Protein AF-A0AAV0T393-F1 (afdb_monomer_lite)

Organism: NCBI:txid134698

Foldseek 3Di:
DVVVVVVVCVVPDVVVPLPVVLVVQLVVLLVCLVVCLPPVCVVAPQVNLQVVCVVVVNHDDPQDSVRSSVSSNVVSVVSSVDGPPDDPPPPDPPPPDDDDDDDDDD

Radius of gyration: 21.29 Å; chains: 1; bounding box: 52×46×48 Å

Secondary structure (DSSP, 8-state):
-HHHHHHHHHSS-GGG-HHHHHHHHHHHHHHHHHHHHTTHHHHS-HHHHHHHHHHTTS--TT--HHHHHHHHHHHHHHHHH----PPPPS----------------

Structure (mmCIF, N/CA/C/O backbone):
data_AF-A0AAV0T393-F1
#
_entry.id   AF-A0AAV0T393-F1
#
loop_
_atom_site.group_PDB
_atom_site.id
_atom_site.type_symbol
_atom_site.label_atom_id
_atom_site.label_alt_id
_atom_site.label_comp_id
_atom_site.label_asym_id
_atom_site.label_entity_id
_atom_site.label_seq_id
_atom_site.pdbx_PDB_ins_code
_atom_site.Cartn_x
_atom_site.Cartn_y
_atom_site.Cartn_z
_atom_site.occupancy
_atom_site.B_iso_or_equiv
_atom_site.auth_seq_id
_atom_site.auth_comp_id
_atom_site.auth_asym_id
_atom_site.auth_atom_id
_atom_site.pdbx_PDB_model_num
ATOM 1 N N . MET A 1 1 ? -6.927 -17.730 15.850 1.00 41.59 1 MET A N 1
ATOM 2 C CA . MET A 1 1 ? -7.034 -16.485 16.648 1.00 41.59 1 MET A CA 1
ATOM 3 C C . MET A 1 1 ? -7.657 -15.351 15.835 1.00 41.59 1 MET A C 1
ATOM 5 O O . MET A 1 1 ? -8.746 -14.937 16.193 1.00 41.59 1 MET A O 1
ATOM 9 N N . ALA A 1 2 ? -7.079 -14.922 14.702 1.00 49.50 2 ALA A N 1
ATOM 10 C CA . ALA A 1 2 ? -7.675 -13.870 13.858 1.00 49.50 2 ALA A CA 1
ATOM 11 C C . ALA A 1 2 ? -9.096 -14.200 13.342 1.00 49.50 2 ALA A C 1
ATOM 13 O O . ALA A 1 2 ? -9.986 -13.371 13.469 1.00 49.50 2 ALA A O 1
ATOM 14 N N . MET A 1 3 ? -9.345 -15.426 12.858 1.00 42.16 3 MET A N 1
ATOM 15 C CA . MET A 1 3 ? -10.688 -15.842 12.404 1.00 42.16 3 MET A CA 1
ATOM 16 C C . MET A 1 3 ? -11.743 -15.878 13.520 1.00 42.16 3 MET A C 1
ATOM 18 O O . MET A 1 3 ? -12.893 -15.567 13.258 1.00 42.16 3 MET A O 1
ATOM 22 N N . ALA A 1 4 ? -11.368 -16.196 14.763 1.00 48.31 4 ALA A N 1
ATOM 23 C CA . ALA A 1 4 ? -12.312 -16.219 15.888 1.00 48.31 4 ALA A CA 1
ATOM 24 C C . ALA A 1 4 ? -12.735 -14.801 16.310 1.00 48.31 4 ALA A C 1
ATOM 26 O O . ALA A 1 4 ? -13.888 -14.576 16.659 1.00 48.31 4 ALA A O 1
ATOM 27 N N . ILE A 1 5 ? -11.813 -13.835 16.214 1.00 58.44 5 ILE A N 1
ATOM 28 C CA . ILE A 1 5 ? -12.110 -12.411 16.417 1.00 58.44 5 ILE A CA 1
ATOM 29 C C . ILE A 1 5 ? -13.027 -11.902 15.297 1.00 58.44 5 ILE A C 1
ATOM 31 O O . ILE A 1 5 ? -13.976 -11.178 15.570 1.00 58.44 5 ILE A O 1
ATOM 35 N N . VAL A 1 6 ? -12.781 -12.314 14.048 1.00 57.94 6 VAL A N 1
ATOM 36 C CA . VAL A 1 6 ? -13.633 -11.960 12.901 1.00 57.94 6 VAL A CA 1
ATOM 37 C C . VAL A 1 6 ? -15.039 -12.545 13.050 1.00 57.94 6 VAL A C 1
ATOM 39 O O . VAL A 1 6 ? -16.002 -11.826 12.821 1.00 57.94 6 VAL A O 1
ATOM 42 N N . GLN A 1 7 ? -15.172 -13.794 13.506 1.00 54.28 7 GLN A N 1
ATOM 43 C CA . GLN A 1 7 ? -16.479 -14.424 13.712 1.00 54.28 7 GLN A CA 1
ATOM 44 C C . GLN A 1 7 ? -17.288 -13.718 14.814 1.00 54.28 7 GLN A C 1
ATOM 46 O O . GLN A 1 7 ? -18.433 -13.349 14.585 1.00 54.28 7 GLN A O 1
ATOM 51 N N . ALA A 1 8 ? -16.661 -13.420 15.960 1.00 56.66 8 ALA A N 1
ATOM 52 C CA . ALA A 1 8 ? -17.305 -12.689 17.056 1.00 56.66 8 ALA A CA 1
ATOM 53 C C . ALA A 1 8 ? -17.718 -11.252 16.667 1.00 56.66 8 ALA A C 1
ATOM 55 O O . ALA A 1 8 ? -18.712 -10.729 17.170 1.00 56.66 8 ALA A O 1
ATOM 56 N N . LEU A 1 9 ? -16.973 -10.616 15.755 1.00 56.03 9 LEU A N 1
ATOM 57 C CA . LEU A 1 9 ? -17.328 -9.314 15.187 1.00 56.03 9 LEU A CA 1
ATOM 58 C C . LEU A 1 9 ? -18.465 -9.415 14.162 1.00 56.03 9 LEU A C 1
ATOM 60 O O . LEU A 1 9 ? -19.265 -8.493 14.097 1.00 56.03 9 LEU A O 1
ATOM 64 N N . CYS A 1 10 ? -18.560 -10.507 13.396 1.00 56.06 10 CYS A N 1
ATOM 65 C CA . CYS A 1 10 ? -19.657 -10.755 12.453 1.00 56.06 10 CYS A CA 1
ATOM 66 C C . CYS A 1 10 ? -20.997 -11.065 13.140 1.00 56.06 10 CYS A C 1
ATOM 68 O O . CYS A 1 10 ? -22.039 -10.731 12.581 1.00 56.06 10 CYS A O 1
ATOM 70 N N . ASP A 1 11 ? -20.972 -11.662 14.336 1.00 60.25 11 ASP A N 1
ATOM 71 C CA . ASP A 1 11 ? -22.178 -12.018 15.102 1.00 60.25 11 ASP A CA 1
ATOM 72 C C . ASP A 1 11 ? -22.797 -10.828 15.861 1.00 60.25 11 ASP A C 1
ATOM 74 O O . ASP A 1 11 ? -23.934 -10.901 16.330 1.00 60.25 11 ASP A O 1
ATOM 78 N N . THR A 1 12 ? -22.074 -9.710 15.978 1.00 57.47 12 THR A N 1
ATOM 79 C CA . THR A 1 12 ? -22.573 -8.485 16.613 1.00 57.47 12 THR A CA 1
ATOM 80 C C . THR A 1 12 ? -23.007 -7.510 15.527 1.00 57.47 12 THR A C 1
ATOM 82 O O . THR A 1 12 ? -22.280 -7.352 14.555 1.00 57.47 12 THR A O 1
ATOM 85 N N . ASP A 1 13 ? -24.1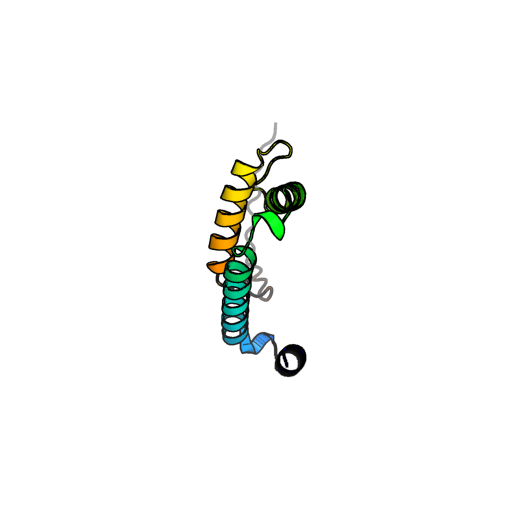64 -6.855 15.669 1.00 58.22 13 ASP A N 1
ATOM 86 C CA . ASP A 1 13 ? -24.698 -5.903 14.682 1.00 58.22 13 ASP A CA 1
ATOM 87 C C . ASP A 1 13 ? -23.610 -4.920 14.197 1.00 58.22 13 ASP A C 1
ATOM 89 O O . ASP A 1 13 ? -23.256 -3.955 14.886 1.00 58.22 13 ASP A O 1
ATOM 93 N N . LEU A 1 14 ? -23.049 -5.196 13.010 1.00 53.53 14 LEU A N 1
ATOM 94 C CA . LEU A 1 14 ? -21.939 -4.442 12.420 1.00 53.53 14 LEU A CA 1
ATOM 95 C C . LEU A 1 14 ? -22.300 -2.959 12.271 1.00 53.53 14 LEU A C 1
ATOM 97 O O . LEU A 1 14 ? -21.416 -2.106 12.308 1.00 53.53 14 LEU A O 1
ATOM 101 N N . ALA A 1 15 ? -23.595 -2.652 12.131 1.00 55.12 15 ALA A N 1
ATOM 102 C CA . ALA A 1 15 ? -24.103 -1.296 11.970 1.00 55.12 15 ALA A CA 1
ATOM 103 C C . ALA A 1 15 ? -24.122 -0.487 13.279 1.00 55.12 15 ALA A C 1
ATOM 105 O O . ALA A 1 15 ? -24.266 0.739 13.229 1.00 55.12 15 ALA A O 1
ATOM 106 N N . ALA A 1 16 ? -23.991 -1.146 14.436 1.00 60.97 16 ALA A N 1
ATOM 107 C CA . ALA A 1 16 ? -23.962 -0.519 15.757 1.00 60.97 16 ALA A CA 1
ATOM 108 C C . ALA A 1 16 ? -22.532 -0.253 16.270 1.00 60.97 16 ALA A C 1
ATOM 110 O O . ALA A 1 16 ? -22.360 0.447 17.269 1.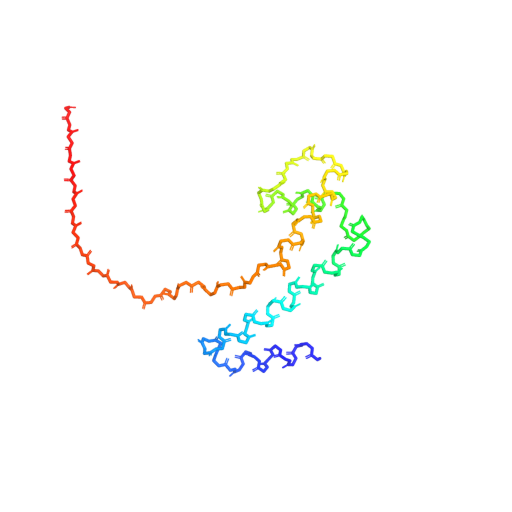00 60.97 16 ALA A O 1
ATOM 111 N N . GLN A 1 17 ? -21.500 -0.780 15.599 1.00 64.19 17 GLN A N 1
ATOM 112 C CA . GLN A 1 17 ? -20.107 -0.731 16.060 1.00 64.19 17 GLN A CA 1
ATOM 113 C C . GLN A 1 17 ? -19.145 0.005 15.114 1.00 64.19 17 GLN A C 1
ATOM 115 O O . GLN A 1 17 ? -17.954 -0.316 15.056 1.00 64.19 17 GLN A O 1
ATOM 120 N N . ASP A 1 18 ? -19.623 1.045 14.427 1.00 66.31 18 ASP A N 1
ATOM 121 C CA . ASP A 1 18 ? -18.814 1.872 13.515 1.00 66.31 18 ASP A CA 1
ATOM 122 C C . ASP A 1 18 ? -17.480 2.323 14.145 1.00 66.31 18 ASP A C 1
ATOM 124 O O . ASP A 1 18 ? -16.427 2.276 13.506 1.00 66.31 18 ASP A O 1
ATOM 128 N N . THR A 1 19 ? -17.490 2.692 15.430 1.00 69.19 19 THR A N 1
ATOM 129 C CA . THR A 1 19 ? -16.294 3.150 16.154 1.00 69.19 19 THR A CA 1
ATOM 130 C C . THR A 1 19 ? -15.273 2.033 16.388 1.00 69.19 19 THR A C 1
ATOM 132 O O . THR A 1 19 ? -14.072 2.246 16.200 1.00 69.19 19 THR A O 1
ATOM 135 N N . GLN A 1 20 ? -15.719 0.836 16.788 1.00 71.31 20 GLN A N 1
ATOM 136 C CA . GLN A 1 20 ? -14.814 -0.290 17.053 1.00 71.31 20 GLN A CA 1
ATOM 137 C C . GLN A 1 20 ? -14.246 -0.847 15.745 1.00 71.31 20 GLN A C 1
ATOM 139 O O . GLN A 1 20 ? -13.044 -1.110 15.654 1.00 71.31 20 GLN A O 1
ATOM 144 N N . LEU A 1 21 ? -15.073 -0.920 14.699 1.00 71.31 21 LEU A N 1
ATOM 145 C CA . LEU A 1 21 ? -14.647 -1.316 13.362 1.00 71.31 21 LEU A CA 1
ATOM 146 C C . LEU A 1 21 ? -13.641 -0.318 12.771 1.00 71.31 21 LEU A C 1
ATOM 148 O O . LEU A 1 21 ? -12.624 -0.731 12.207 1.00 71.31 21 LEU A O 1
ATOM 152 N N . ALA A 1 22 ? -13.862 0.990 12.940 1.00 73.62 22 ALA A N 1
ATOM 153 C CA . ALA A 1 22 ? -12.921 2.020 12.504 1.00 73.62 22 ALA A CA 1
ATOM 154 C C . ALA A 1 22 ? -11.577 1.923 13.247 1.00 73.62 22 ALA A C 1
ATOM 156 O O . ALA A 1 22 ? -10.517 2.042 12.622 1.00 73.62 22 ALA A O 1
ATOM 157 N N . ALA A 1 23 ? -11.600 1.652 14.557 1.00 75.38 23 ALA A N 1
ATOM 158 C CA . ALA A 1 23 ? -10.396 1.462 15.361 1.00 75.38 23 ALA A CA 1
ATOM 159 C C . ALA A 1 23 ? -9.611 0.206 14.942 1.00 75.38 23 ALA A C 1
ATOM 161 O O . ALA A 1 23 ? -8.398 0.285 14.714 1.00 75.38 23 ALA A O 1
ATOM 162 N N . ALA A 1 24 ? -10.297 -0.928 14.770 1.00 78.81 24 ALA A N 1
ATOM 163 C CA . ALA A 1 24 ? -9.702 -2.181 14.306 1.00 78.81 24 ALA A CA 1
ATOM 164 C C . ALA A 1 24 ? -9.118 -2.037 12.892 1.00 78.81 24 ALA A C 1
ATOM 166 O O . ALA A 1 24 ? -7.961 -2.389 12.652 1.00 78.81 24 ALA A O 1
ATOM 167 N N . THR A 1 25 ? -9.870 -1.420 11.977 1.00 78.81 25 THR A N 1
ATOM 168 C CA . THR A 1 25 ? -9.422 -1.119 10.611 1.00 78.81 25 THR A CA 1
ATOM 169 C C . THR A 1 25 ? -8.195 -0.210 10.620 1.00 78.81 25 THR A C 1
ATOM 171 O O . THR A 1 25 ? -7.239 -0.452 9.887 1.00 78.81 25 THR A O 1
ATOM 174 N N . GLY A 1 26 ? -8.171 0.813 11.478 1.00 78.06 26 GLY A N 1
ATOM 175 C CA . GLY A 1 26 ? -7.009 1.683 11.652 1.00 78.06 26 GLY A CA 1
ATOM 176 C C . GLY A 1 26 ? -5.76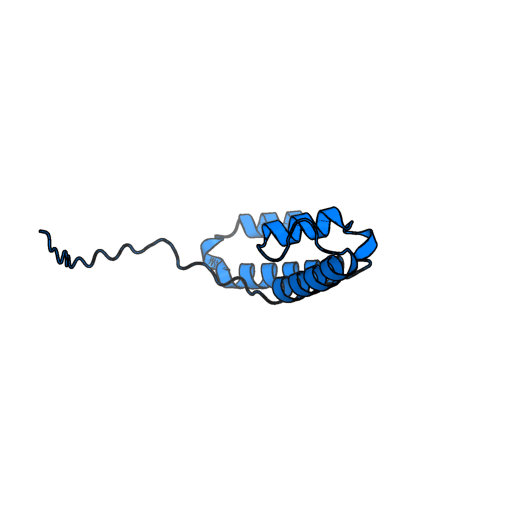8 0.920 12.123 1.00 78.06 26 GLY A C 1
ATOM 177 O O . GLY A 1 26 ? -4.681 1.117 11.581 1.00 78.06 26 GLY A O 1
ATOM 178 N N . SER A 1 27 ? -5.920 0.015 13.093 1.00 81.44 27 SER A N 1
ATOM 179 C CA . SER A 1 27 ? -4.825 -0.842 13.566 1.00 81.44 27 SER A CA 1
ATOM 180 C C . SER A 1 27 ? -4.311 -1.782 12.475 1.00 81.44 27 SER A C 1
ATOM 182 O O . SER A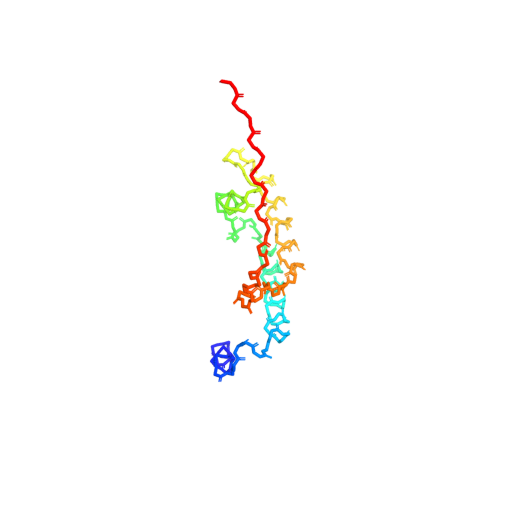 1 27 ? -3.099 -1.871 12.283 1.00 81.44 27 SER A O 1
ATOM 184 N N . LEU A 1 28 ? -5.205 -2.403 11.701 1.00 83.81 28 LEU A N 1
ATOM 185 C CA . LEU A 1 28 ? -4.833 -3.252 10.565 1.00 83.81 28 LEU A CA 1
ATOM 186 C C . LEU A 1 28 ? -4.081 -2.467 9.488 1.00 83.81 28 LEU A C 1
ATOM 188 O O . LEU A 1 28 ? -3.023 -2.901 9.037 1.00 83.81 28 LEU A O 1
ATOM 192 N N . LYS A 1 29 ? -4.565 -1.278 9.113 1.00 82.25 29 LYS A N 1
ATOM 193 C CA . LYS A 1 29 ? -3.899 -0.416 8.125 1.00 82.25 29 LYS A CA 1
ATOM 194 C C . LYS A 1 29 ? -2.498 0.002 8.566 1.00 82.25 29 LYS A C 1
ATOM 196 O O . LYS A 1 29 ? -1.579 -0.005 7.748 1.00 82.25 29 LYS A O 1
ATOM 201 N N . ARG A 1 30 ? -2.308 0.319 9.852 1.00 86.50 30 ARG A N 1
ATOM 202 C CA . ARG A 1 30 ? -0.975 0.587 10.420 1.00 86.50 30 ARG A CA 1
ATOM 203 C C . ARG A 1 30 ? -0.079 -0.648 10.365 1.00 86.50 30 ARG A C 1
ATOM 205 O O . ARG A 1 30 ? 1.073 -0.527 9.962 1.00 86.50 30 ARG A O 1
ATOM 212 N N . GLY A 1 31 ? -0.609 -1.824 10.704 1.00 86.81 31 GLY A N 1
ATOM 213 C CA . GLY A 1 31 ? 0.112 -3.092 10.577 1.00 86.81 31 GLY A CA 1
ATOM 214 C C . GLY A 1 31 ? 0.584 -3.348 9.144 1.00 86.81 31 GLY A C 1
ATOM 215 O O . GLY A 1 31 ? 1.770 -3.571 8.923 1.00 86.81 31 GLY A O 1
ATOM 216 N N . ILE A 1 32 ? -0.316 -3.210 8.164 1.00 85.75 32 ILE A N 1
ATOM 217 C CA . ILE A 1 32 ? -0.013 -3.361 6.732 1.00 85.75 32 ILE A CA 1
ATOM 218 C C . ILE A 1 32 ? 1.033 -2.340 6.277 1.00 85.75 32 ILE A C 1
ATOM 220 O O . ILE A 1 32 ? 1.972 -2.709 5.578 1.00 85.75 32 ILE A O 1
ATOM 224 N N . LYS A 1 33 ? 0.921 -1.074 6.703 1.00 89.19 33 LYS A N 1
ATOM 225 C CA . LYS A 1 33 ? 1.944 -0.054 6.434 1.00 89.19 33 LYS A CA 1
ATOM 226 C C . LYS A 1 33 ? 3.315 -0.527 6.926 1.00 89.19 33 LYS A C 1
ATOM 228 O O . LYS A 1 33 ? 4.271 -0.504 6.157 1.00 89.19 33 LYS A O 1
ATOM 233 N N . HIS A 1 34 ? 3.423 -0.908 8.198 1.00 87.69 34 HIS A N 1
ATOM 234 C CA . HIS A 1 34 ? 4.709 -1.274 8.790 1.00 87.69 34 HIS A CA 1
ATOM 235 C C . HIS A 1 34 ? 5.286 -2.544 8.156 1.00 87.69 34 HIS A C 1
ATOM 237 O O . HIS A 1 34 ? 6.457 -2.552 7.787 1.00 87.69 34 HIS A O 1
ATOM 243 N N . ALA A 1 35 ? 4.463 -3.574 7.949 1.00 86.38 35 ALA A N 1
ATOM 244 C CA . ALA A 1 35 ? 4.880 -4.818 7.308 1.00 86.38 35 ALA A CA 1
ATOM 245 C C . ALA A 1 35 ? 5.311 -4.602 5.848 1.00 86.38 35 ALA A C 1
ATOM 247 O O . ALA A 1 35 ? 6.367 -5.082 5.445 1.00 86.38 35 ALA A O 1
ATOM 248 N N . GLY A 1 36 ? 4.547 -3.820 5.079 1.00 83.31 36 GLY A N 1
ATOM 249 C CA . GLY A 1 36 ? 4.837 -3.549 3.669 1.00 83.31 36 GLY A CA 1
ATOM 250 C C . GLY A 1 36 ? 6.043 -2.633 3.436 1.00 83.31 36 GLY A C 1
ATOM 251 O O . GLY A 1 36 ? 6.575 -2.577 2.328 1.00 83.31 36 GLY A O 1
ATOM 252 N N . GLN A 1 37 ? 6.500 -1.911 4.465 1.00 85.94 37 GLN A N 1
ATOM 253 C CA . GLN A 1 37 ? 7.739 -1.131 4.413 1.00 85.94 37 GLN A CA 1
ATOM 254 C C . GLN A 1 37 ? 8.995 -1.982 4.643 1.00 85.94 37 GLN A C 1
ATOM 256 O O . GLN A 1 37 ? 10.074 -1.595 4.182 1.00 85.94 37 GLN A O 1
ATOM 261 N N . LEU A 1 38 ? 8.878 -3.127 5.323 1.00 86.12 38 LEU A N 1
ATOM 262 C CA . LEU A 1 38 ? 9.993 -4.051 5.517 1.00 86.12 38 LEU A CA 1
ATOM 263 C C . LEU A 1 38 ? 10.348 -4.694 4.176 1.00 86.12 38 LEU A C 1
ATOM 265 O O . LEU A 1 38 ? 9.486 -5.219 3.488 1.00 86.12 38 LEU A O 1
ATOM 269 N N . HIS A 1 39 ? 11.618 -4.629 3.779 1.00 83.25 39 HIS A N 1
ATOM 270 C CA . HIS A 1 39 ? 12.129 -5.260 2.551 1.00 83.25 39 HIS A CA 1
ATOM 271 C C . HIS A 1 39 ? 11.258 -4.993 1.304 1.00 83.25 39 HIS A C 1
ATOM 273 O O . HIS A 1 39 ? 11.059 -5.862 0.461 1.00 83.25 39 HIS A O 1
ATOM 279 N N . LEU A 1 40 ? 10.749 -3.763 1.164 1.00 82.06 40 LEU A N 1
ATOM 280 C CA . LEU A 1 40 ? 9.785 -3.361 0.127 1.00 82.06 40 LEU A CA 1
ATOM 281 C C . LEU A 1 40 ? 10.221 -3.723 -1.307 1.00 82.06 40 LEU A C 1
ATOM 283 O O . LEU A 1 40 ? 9.385 -3.932 -2.179 1.00 82.06 40 LEU A O 1
ATOM 287 N N . GLY A 1 41 ? 11.534 -3.785 -1.551 1.00 80.25 41 GLY A N 1
ATOM 288 C CA . GLY A 1 41 ? 12.105 -4.203 -2.832 1.00 80.25 41 GLY A CA 1
ATOM 289 C C . GLY A 1 41 ? 11.914 -5.687 -3.153 1.00 80.25 41 GLY A C 1
ATOM 290 O O . GLY A 1 41 ? 11.698 -6.014 -4.314 1.00 80.25 41 GLY A O 1
ATOM 291 N N . GLU A 1 42 ? 11.983 -6.540 -2.134 1.00 84.81 42 GLU A N 1
ATOM 292 C CA . GLU A 1 42 ? 11.894 -8.001 -2.230 1.00 84.81 42 GLU A CA 1
ATOM 293 C C . GLU A 1 42 ? 10.440 -8.472 -2.145 1.00 84.81 42 GLU A C 1
ATOM 295 O O . GLU A 1 42 ? 10.033 -9.347 -2.900 1.00 84.81 42 GLU A O 1
ATOM 300 N N . GLN A 1 43 ? 9.640 -7.859 -1.263 1.00 83.88 43 GLN A N 1
ATOM 301 C CA . GLN A 1 43 ? 8.227 -8.217 -1.092 1.00 83.88 43 GLN A CA 1
ATOM 302 C C . GLN A 1 43 ? 7.359 -7.797 -2.281 1.00 83.88 43 GLN A C 1
ATOM 304 O O . GLN A 1 43 ? 6.415 -8.494 -2.641 1.00 83.88 43 GLN A O 1
ATOM 309 N N . PHE A 1 44 ? 7.663 -6.645 -2.883 1.00 88.69 44 PHE A N 1
ATOM 310 C CA . PHE A 1 44 ? 6.891 -6.103 -3.994 1.00 88.69 44 PHE A CA 1
ATOM 311 C C . PHE A 1 44 ? 7.829 -5.858 -5.166 1.00 88.69 44 PHE A C 1
ATOM 313 O O . PHE A 1 44 ? 8.485 -4.816 -5.179 1.00 88.69 44 PHE A O 1
ATOM 320 N N . PRO A 1 45 ? 7.901 -6.764 -6.155 1.00 92.50 45 PRO A N 1
ATOM 321 C CA . PRO A 1 45 ? 8.637 -6.532 -7.390 1.00 92.50 45 PRO A CA 1
ATOM 322 C C . PRO A 1 45 ? 8.217 -5.225 -8.067 1.00 92.50 45 PRO A C 1
ATOM 324 O O . PRO A 1 45 ? 7.140 -4.680 -7.808 1.00 92.50 45 PRO A O 1
ATOM 327 N N . HIS A 1 46 ? 9.084 -4.703 -8.933 1.00 91.81 46 HIS A N 1
ATOM 328 C CA . HIS A 1 46 ? 8.856 -3.424 -9.601 1.00 91.81 46 HIS A CA 1
ATOM 329 C C . HIS A 1 46 ? 7.479 -3.347 -10.280 1.00 91.81 46 HIS A C 1
ATOM 331 O O . HIS A 1 46 ? 6.717 -2.424 -9.981 1.00 91.81 46 HIS A O 1
ATOM 337 N N . ASP A 1 47 ? 7.134 -4.356 -11.073 1.00 91.88 47 ASP A N 1
ATOM 338 C CA . ASP A 1 47 ? 5.884 -4.409 -11.834 1.00 91.88 47 ASP A CA 1
ATOM 339 C C . ASP A 1 47 ? 4.657 -4.426 -10.918 1.00 91.88 47 ASP A C 1
ATOM 341 O O . ASP A 1 47 ? 3.682 -3.713 -11.154 1.00 91.88 47 ASP A O 1
ATOM 345 N N . THR A 1 48 ? 4.723 -5.161 -9.803 1.00 91.88 48 THR A N 1
ATOM 346 C CA . THR A 1 48 ? 3.653 -5.191 -8.795 1.00 91.88 48 THR A CA 1
ATOM 347 C C . THR A 1 48 ? 3.440 -3.815 -8.164 1.00 91.88 48 THR A C 1
ATOM 349 O O . THR A 1 48 ? 2.296 -3.396 -7.958 1.00 91.88 48 THR A O 1
ATOM 352 N N . ARG A 1 49 ? 4.524 -3.076 -7.880 1.00 93.00 49 ARG A N 1
ATOM 353 C CA . ARG A 1 49 ? 4.424 -1.704 -7.356 1.00 93.00 49 ARG A CA 1
ATOM 354 C C . ARG A 1 49 ? 3.795 -0.769 -8.382 1.00 93.00 49 ARG A C 1
ATOM 356 O O . ARG A 1 49 ? 2.923 0.009 -8.009 1.00 93.00 49 ARG A O 1
ATOM 363 N N . VAL A 1 50 ? 4.200 -0.853 -9.649 1.00 93.19 50 VAL A N 1
ATOM 364 C CA . VAL A 1 50 ? 3.654 -0.017 -10.730 1.00 93.19 50 VAL A CA 1
ATOM 365 C C . VAL A 1 50 ? 2.175 -0.317 -10.959 1.00 93.19 50 VAL A C 1
ATOM 367 O O . VAL A 1 50 ? 1.370 0.610 -10.925 1.00 93.19 50 VAL A O 1
ATOM 370 N N . ALA A 1 51 ? 1.789 -1.589 -11.072 1.00 93.50 51 ALA A N 1
ATOM 371 C CA . ALA A 1 51 ? 0.394 -1.996 -11.235 1.00 93.50 51 ALA A CA 1
ATOM 372 C C . ALA A 1 51 ? -0.491 -1.490 -10.084 1.00 93.50 51 ALA A C 1
ATOM 374 O O . ALA A 1 51 ? -1.558 -0.920 -10.312 1.00 93.50 51 ALA A O 1
ATOM 375 N N . THR A 1 52 ? -0.013 -1.622 -8.843 1.00 90.00 52 THR A N 1
ATOM 376 C CA . THR A 1 52 ? -0.735 -1.113 -7.669 1.00 90.00 52 THR A CA 1
ATOM 377 C C . THR A 1 52 ? -0.847 0.411 -7.702 1.00 90.00 52 THR A C 1
ATOM 379 O O . THR A 1 52 ? -1.919 0.950 -7.436 1.00 90.00 52 THR A O 1
ATOM 382 N N . LEU A 1 53 ? 0.234 1.121 -8.050 1.00 91.94 53 LEU A N 1
ATOM 383 C CA . LEU A 1 53 ? 0.237 2.582 -8.156 1.00 91.94 53 LEU A CA 1
ATOM 384 C C . LEU A 1 53 ? -0.703 3.079 -9.263 1.00 91.94 53 LEU A C 1
ATOM 386 O O . LEU A 1 53 ? -1.398 4.070 -9.050 1.00 91.94 53 LEU A O 1
ATOM 390 N N . ILE A 1 54 ? -0.776 2.391 -10.404 1.00 91.44 54 ILE A N 1
ATOM 391 C CA . ILE A 1 54 ? -1.727 2.691 -11.485 1.00 91.44 54 ILE A CA 1
ATOM 392 C C . ILE A 1 54 ? -3.167 2.497 -10.996 1.00 91.44 54 ILE A C 1
ATOM 394 O O . ILE A 1 54 ? -3.993 3.389 -11.178 1.00 91.44 54 ILE A O 1
ATOM 398 N N . ALA A 1 55 ? -3.460 1.390 -10.304 1.00 90.38 55 ALA A N 1
ATOM 399 C CA . ALA A 1 55 ? -4.797 1.110 -9.775 1.00 90.38 55 ALA A CA 1
ATOM 400 C C . ALA A 1 55 ? -5.291 2.185 -8.790 1.00 90.38 55 ALA A C 1
ATOM 402 O O . ALA A 1 55 ? -6.484 2.471 -8.723 1.00 90.38 55 ALA A O 1
ATOM 403 N N . VAL A 1 56 ? -4.374 2.820 -8.051 1.00 88.50 56 VAL A N 1
ATOM 404 C CA . VAL A 1 56 ? -4.688 3.935 -7.140 1.00 88.50 56 VAL A CA 1
ATOM 405 C C . VAL A 1 56 ? -4.469 5.318 -7.765 1.00 88.50 56 VAL A C 1
ATOM 407 O O . VAL A 1 56 ? -4.423 6.306 -7.034 1.00 88.50 56 VAL A O 1
ATOM 410 N N . GLN A 1 57 ? -4.340 5.397 -9.096 1.00 89.31 57 GLN A N 1
ATOM 411 C CA . GLN A 1 57 ? -4.186 6.634 -9.878 1.00 89.31 57 GLN A CA 1
ATOM 412 C C . GLN A 1 57 ? -2.969 7.486 -9.473 1.00 89.31 57 GLN A C 1
ATOM 414 O O . GLN A 1 57 ? -3.011 8.714 -9.455 1.00 89.31 57 GLN A O 1
ATOM 419 N N . ARG A 1 58 ? -1.864 6.827 -9.115 1.00 85.38 58 ARG A N 1
ATOM 420 C CA . ARG A 1 58 ? -0.590 7.449 -8.704 1.00 85.38 58 ARG A CA 1
ATOM 421 C C . ARG A 1 58 ? 0.624 6.933 -9.476 1.00 85.38 58 ARG A C 1
ATOM 423 O O . ARG A 1 58 ? 1.750 7.325 -9.177 1.00 85.38 58 ARG A O 1
ATOM 430 N N . GLY A 1 59 ? 0.401 6.029 -10.425 1.00 88.81 59 GLY A N 1
ATOM 431 C CA . GLY A 1 59 ? 1.420 5.406 -11.259 1.00 88.81 59 GLY A CA 1
ATOM 432 C C . GLY A 1 59 ? 1.174 5.630 -12.745 1.00 88.81 59 GLY A C 1
ATOM 433 O O . GLY A 1 59 ? 0.065 5.967 -13.151 1.00 88.81 59 GLY A O 1
ATOM 434 N N . TRP A 1 60 ? 2.217 5.403 -13.536 1.00 90.50 60 TRP A N 1
ATOM 435 C CA . TRP A 1 60 ? 2.184 5.317 -14.996 1.00 90.50 60 TRP A CA 1
ATOM 436 C C . TRP A 1 60 ? 3.060 4.137 -15.438 1.00 90.50 60 TRP A C 1
ATOM 438 O O . TRP A 1 60 ? 3.886 3.665 -14.655 1.00 90.50 60 TRP A O 1
ATOM 448 N N . THR A 1 61 ? 2.853 3.649 -16.661 1.00 88.06 61 THR A N 1
ATOM 449 C CA . THR A 1 61 ? 3.438 2.394 -17.166 1.00 88.06 61 THR A CA 1
ATOM 450 C C . THR A 1 61 ? 4.968 2.398 -17.148 1.00 88.06 61 THR A C 1
ATOM 452 O O . THR A 1 61 ? 5.568 1.456 -16.646 1.00 88.06 61 THR A O 1
ATOM 455 N N . ASP A 1 62 ? 5.593 3.492 -17.583 1.00 90.50 62 ASP A N 1
ATOM 456 C CA . ASP A 1 62 ? 7.056 3.606 -17.713 1.00 90.50 62 ASP A CA 1
ATOM 457 C C . ASP A 1 62 ? 7.711 4.255 -16.482 1.00 90.50 62 ASP A C 1
ATOM 459 O O . ASP A 1 62 ? 8.628 5.074 -16.570 1.00 90.50 62 ASP A O 1
ATOM 463 N N . MET A 1 63 ? 7.175 3.984 -15.294 1.00 91.56 63 MET A N 1
ATOM 464 C CA . MET A 1 63 ? 7.710 4.542 -14.057 1.00 91.56 63 MET A CA 1
ATOM 465 C C . MET A 1 63 ? 9.019 3.848 -13.681 1.00 91.56 63 MET A C 1
ATOM 467 O O . MET A 1 63 ? 9.037 2.651 -13.456 1.00 91.56 63 MET A O 1
ATOM 471 N N . GLU A 1 64 ? 10.093 4.613 -13.490 1.00 93.31 64 GLU A N 1
ATOM 472 C CA . GLU A 1 64 ? 11.396 4.079 -13.071 1.00 93.31 64 GLU A CA 1
ATOM 473 C C . GLU A 1 64 ? 11.337 3.252 -11.760 1.00 93.31 64 GLU A C 1
ATOM 475 O O . GLU A 1 64 ? 10.607 3.614 -10.821 1.00 93.31 64 GLU A O 1
ATOM 480 N N . PRO A 1 65 ? 12.160 2.194 -11.594 1.00 90.12 65 PRO A N 1
ATOM 481 C CA . PRO A 1 65 ? 12.157 1.350 -10.397 1.00 90.12 65 PRO A CA 1
ATOM 482 C C . PRO A 1 65 ? 12.357 2.115 -9.087 1.00 90.12 65 PRO A C 1
ATOM 484 O O . PRO A 1 65 ? 11.677 1.835 -8.093 1.00 90.12 65 PRO A O 1
ATOM 487 N N . LEU A 1 66 ? 13.236 3.119 -9.080 1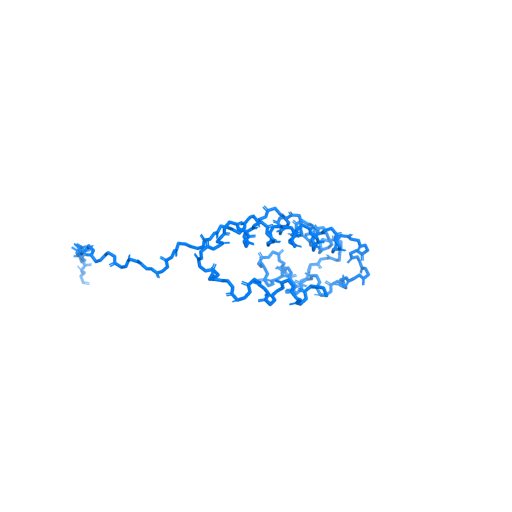.00 90.25 66 LEU A N 1
ATOM 488 C CA . LEU A 1 66 ? 13.474 3.968 -7.912 1.00 90.25 66 LEU A CA 1
ATOM 489 C C . LEU A 1 66 ? 12.265 4.872 -7.610 1.00 90.25 66 LEU A C 1
ATOM 491 O O . LEU A 1 66 ? 11.886 5.039 -6.445 1.00 90.25 66 LEU A O 1
ATOM 495 N N . ALA A 1 67 ? 11.634 5.417 -8.654 1.00 90.00 67 ALA A N 1
ATOM 496 C CA . ALA A 1 67 ? 10.448 6.257 -8.539 1.00 90.00 67 ALA A CA 1
ATOM 497 C C . ALA A 1 67 ? 9.256 5.457 -7.995 1.00 90.00 67 ALA A C 1
ATOM 499 O O . ALA A 1 67 ? 8.626 5.889 -7.027 1.00 90.00 67 ALA A O 1
ATOM 500 N N . SER A 1 68 ? 9.026 4.248 -8.523 1.00 91.56 68 SER A N 1
ATOM 501 C CA . SER A 1 68 ? 7.979 3.342 -8.033 1.00 91.56 68 SER A CA 1
ATOM 502 C C . SER A 1 68 ? 8.176 2.992 -6.562 1.00 91.56 68 SER A C 1
ATOM 504 O O . SER A 1 68 ? 7.229 3.035 -5.784 1.00 91.56 68 SER A O 1
ATOM 506 N N . LYS A 1 69 ? 9.416 2.734 -6.129 1.00 91.94 69 LYS A N 1
ATOM 507 C CA . LYS A 1 69 ? 9.733 2.436 -4.727 1.00 91.94 69 LYS A CA 1
ATOM 508 C C . LYS A 1 69 ? 9.397 3.614 -3.807 1.00 91.94 69 LYS A C 1
ATOM 510 O O . LYS A 1 69 ? 8.798 3.421 -2.748 1.00 91.94 69 LYS A O 1
ATOM 515 N N . LYS A 1 70 ? 9.762 4.838 -4.209 1.00 92.25 70 LYS A N 1
ATOM 516 C CA . LYS A 1 70 ? 9.479 6.062 -3.443 1.00 92.25 70 LYS A CA 1
ATOM 517 C C . LYS A 1 70 ? 7.976 6.337 -3.362 1.00 92.25 70 LYS A C 1
ATOM 519 O O . LYS A 1 70 ? 7.472 6.579 -2.267 1.00 92.25 70 LYS A O 1
ATOM 524 N N . GLN A 1 71 ? 7.272 6.254 -4.490 1.00 91.50 71 GLN A N 1
ATOM 525 C CA . GLN A 1 71 ? 5.826 6.475 -4.553 1.00 91.50 71 GLN A CA 1
ATOM 526 C C . GLN A 1 71 ? 5.049 5.424 -3.763 1.00 91.50 71 GLN A C 1
ATOM 528 O O . GLN A 1 71 ? 4.157 5.762 -2.989 1.00 91.50 71 GLN A O 1
ATOM 533 N N . PHE A 1 72 ? 5.436 4.155 -3.875 1.00 91.00 72 PHE A N 1
ATOM 534 C CA . PHE A 1 72 ? 4.799 3.066 -3.142 1.00 91.00 72 PHE A CA 1
ATOM 535 C C . PHE A 1 72 ? 4.980 3.214 -1.625 1.00 91.00 72 PHE A C 1
ATOM 537 O O . PHE A 1 72 ? 4.036 3.024 -0.860 1.00 91.00 72 PHE A O 1
ATOM 544 N N . LYS A 1 73 ? 6.161 3.659 -1.171 1.00 91.62 73 LYS A N 1
ATOM 545 C CA . LYS A 1 73 ? 6.386 3.995 0.243 1.00 91.62 73 LYS A CA 1
ATOM 546 C C . LYS A 1 73 ? 5.463 5.123 0.714 1.00 91.62 73 LYS A C 1
ATOM 548 O O . LYS A 1 73 ? 4.917 5.040 1.812 1.00 91.62 73 LYS A O 1
ATOM 553 N N . TRP A 1 74 ? 5.281 6.157 -0.107 1.00 91.31 74 TRP A N 1
ATOM 554 C CA . TRP A 1 74 ? 4.389 7.280 0.192 1.00 91.31 74 TRP A CA 1
ATOM 555 C C . TRP A 1 74 ? 2.918 6.847 0.252 1.00 91.31 74 TRP A C 1
ATOM 557 O O . TRP A 1 74 ? 2.192 7.212 1.175 1.00 91.31 74 TRP A O 1
ATOM 567 N N . TYR A 1 75 ? 2.503 5.984 -0.674 1.00 90.56 75 TYR A N 1
ATOM 568 C CA . TYR A 1 75 ? 1.185 5.361 -0.666 1.00 90.56 75 TYR A CA 1
ATOM 569 C C . TYR A 1 75 ? 0.917 4.581 0.631 1.00 90.56 75 TYR A C 1
ATOM 571 O O . TYR A 1 75 ? -0.124 4.789 1.254 1.00 90.56 75 TYR A O 1
ATOM 579 N N . LEU A 1 76 ? 1.858 3.745 1.088 1.00 89.12 76 LEU A N 1
ATOM 580 C CA . LEU A 1 76 ? 1.712 2.996 2.344 1.00 89.12 76 LEU A CA 1
ATOM 581 C C . LEU A 1 76 ? 1.616 3.917 3.571 1.00 89.12 76 LEU A C 1
ATOM 583 O O . LEU A 1 76 ? 0.844 3.646 4.494 1.00 89.12 76 LEU A O 1
ATOM 587 N N . GLU A 1 77 ? 2.368 5.021 3.580 1.00 89.75 77 GLU A N 1
ATOM 588 C CA . GLU A 1 77 ? 2.283 6.040 4.632 1.00 89.75 77 GLU A CA 1
ATOM 589 C C . GLU A 1 77 ? 0.886 6.660 4.725 1.00 89.75 77 GLU A C 1
ATOM 591 O O . GLU A 1 77 ? 0.337 6.787 5.819 1.00 89.75 77 GLU A O 1
ATOM 596 N N . GLU A 1 78 ? 0.282 7.018 3.594 1.00 87.12 78 GLU A N 1
ATOM 597 C CA . GLU A 1 78 ? -1.080 7.557 3.573 1.00 87.12 78 GLU A CA 1
ATOM 598 C C . GLU A 1 78 ? -2.139 6.496 3.865 1.00 87.12 78 GLU A C 1
ATOM 600 O O . GLU A 1 78 ? -3.107 6.774 4.575 1.00 87.12 78 GLU A O 1
ATOM 605 N N . TYR A 1 79 ? -1.945 5.270 3.379 1.00 85.81 79 TYR A N 1
ATOM 606 C CA . TYR A 1 79 ? -2.834 4.149 3.665 1.00 85.81 79 TYR A CA 1
ATOM 607 C C . TYR A 1 79 ? -2.955 3.902 5.174 1.00 85.81 79 TYR A C 1
ATOM 609 O O . TYR A 1 79 ? -4.066 3.775 5.687 1.00 85.81 79 TYR A O 1
ATOM 617 N N . GLY A 1 80 ? -1.833 3.931 5.902 1.00 82.69 80 GLY A N 1
ATOM 618 C CA . GLY A 1 80 ? -1.806 3.776 7.360 1.00 82.69 80 GLY A CA 1
ATOM 619 C C . GLY A 1 80 ? -2.417 4.944 8.146 1.00 82.69 80 GLY A C 1
ATOM 620 O O . GLY A 1 80 ? -2.804 4.757 9.299 1.00 82.69 80 GLY A O 1
ATOM 621 N N . LYS A 1 81 ? -2.511 6.139 7.544 1.00 82.00 81 LYS A N 1
ATOM 622 C CA . LYS A 1 81 ? -3.068 7.351 8.175 1.00 82.00 81 LYS A CA 1
ATOM 623 C C . LYS A 1 81 ? -4.566 7.527 7.933 1.00 82.00 81 LYS A C 1
ATOM 625 O O . LYS A 1 81 ? -5.229 8.167 8.744 1.00 82.00 81 LYS A O 1
ATOM 630 N N . LYS A 1 82 ? -5.108 6.977 6.841 1.00 72.56 82 LYS A N 1
ATOM 631 C CA . LYS A 1 82 ? -6.532 7.106 6.498 1.00 72.56 82 LYS A CA 1
ATOM 632 C C . LYS A 1 82 ? -7.411 6.360 7.503 1.00 72.56 82 LYS A C 1
ATOM 634 O O . LYS A 1 82 ? -7.597 5.139 7.405 1.00 72.56 82 LYS A O 1
ATOM 639 N N . THR A 1 83 ? -7.995 7.114 8.430 1.00 61.62 83 THR A N 1
ATOM 640 C CA . THR A 1 83 ? -9.103 6.659 9.268 1.00 61.62 83 THR A CA 1
ATOM 641 C C . THR A 1 83 ? -10.282 6.292 8.376 1.00 61.62 83 THR A C 1
ATOM 643 O O . THR A 1 83 ? -10.549 6.935 7.361 1.00 61.62 83 THR A O 1
ATOM 646 N N . PHE A 1 84 ? -10.945 5.186 8.702 1.00 55.03 84 PHE A N 1
ATOM 647 C CA . PHE A 1 84 ? -12.193 4.828 8.047 1.00 55.03 84 PHE A CA 1
ATOM 648 C C . PHE A 1 84 ? -13.251 5.833 8.512 1.00 55.03 84 PHE A C 1
ATOM 650 O O . PHE A 1 84 ? -13.796 5.702 9.602 1.00 55.03 84 PHE A O 1
ATOM 657 N N . THR A 1 85 ? -13.476 6.888 7.734 1.00 50.16 85 THR A N 1
ATOM 658 C CA . THR A 1 85 ? -14.681 7.705 7.866 1.00 50.16 85 THR A CA 1
ATOM 659 C C . THR A 1 85 ? -15.824 6.857 7.339 1.00 50.16 85 THR A C 1
ATOM 661 O O . THR A 1 85 ? -15.824 6.519 6.152 1.00 50.16 85 THR A O 1
ATOM 664 N N . SER A 1 86 ? -16.748 6.459 8.214 1.00 42.47 86 SER A N 1
ATOM 665 C CA . SER A 1 86 ? -17.970 5.789 7.785 1.00 42.47 86 SER A CA 1
ATOM 666 C C . SER A 1 86 ? -18.629 6.628 6.687 1.00 42.47 86 SER A C 1
ATOM 668 O O . SER A 1 86 ? -18.731 7.853 6.783 1.00 42.47 86 SER A O 1
ATOM 670 N N . LEU A 1 87 ? -18.994 5.968 5.587 1.00 39.34 87 LEU A N 1
ATOM 671 C CA . LEU A 1 87 ? -19.775 6.590 4.523 1.00 39.34 87 LEU A CA 1
ATOM 672 C C . LEU A 1 87 ? -21.072 7.145 5.137 1.00 39.34 87 LEU A C 1
ATOM 674 O O . LEU A 1 87 ? -21.624 6.504 6.038 1.00 39.34 87 LEU A O 1
ATOM 678 N N . PRO A 1 88 ? -21.597 8.296 4.672 1.00 38.44 88 PRO A N 1
ATOM 679 C CA . PRO A 1 88 ? -22.928 8.716 5.080 1.00 38.44 88 PRO A CA 1
ATOM 680 C C . PRO A 1 88 ? -23.906 7.587 4.737 1.00 38.44 88 PRO A C 1
ATOM 682 O O . PRO A 1 88 ? -23.966 7.144 3.588 1.00 38.44 88 PRO A O 1
ATOM 685 N N . ARG A 1 89 ? -24.624 7.088 5.755 1.00 44.62 89 ARG A N 1
ATOM 686 C CA . ARG A 1 89 ? -25.657 6.052 5.611 1.00 44.62 89 ARG A CA 1
ATOM 687 C C . ARG A 1 89 ? -26.554 6.422 4.430 1.00 44.62 89 ARG A C 1
ATOM 689 O O . ARG A 1 89 ? -27.249 7.437 4.473 1.00 44.62 89 ARG A O 1
ATOM 696 N N . VAL A 1 90 ? -26.560 5.586 3.393 1.00 46.00 90 VAL A N 1
ATOM 697 C CA . VAL A 1 90 ? -27.604 5.591 2.364 1.00 46.00 90 VAL A CA 1
ATOM 698 C C . VAL A 1 90 ? -28.909 5.261 3.085 1.00 46.00 90 VAL A C 1
ATOM 700 O O . VAL A 1 90 ? -29.190 4.107 3.384 1.00 46.00 90 VAL A O 1
ATOM 703 N N . GLY A 1 91 ? -29.643 6.294 3.496 1.00 44.72 91 GLY A N 1
ATOM 704 C CA . GLY A 1 91 ? -30.770 6.115 4.409 1.00 44.72 91 GLY A CA 1
ATOM 705 C C . GLY A 1 91 ? -31.457 7.400 4.859 1.00 44.72 91 GLY A C 1
ATOM 706 O O . GLY A 1 91 ? -31.923 7.472 5.990 1.00 44.72 91 GLY A O 1
ATOM 707 N N . LYS A 1 92 ? -31.514 8.424 4.002 1.00 36.22 92 LYS A N 1
ATOM 708 C CA . LYS A 1 92 ? -32.600 9.416 3.997 1.00 36.22 92 LYS A CA 1
ATOM 709 C C . LYS A 1 92 ? -32.573 10.148 2.661 1.00 36.22 92 LYS A C 1
ATOM 711 O O . LYS A 1 92 ? -31.914 11.169 2.498 1.00 36.22 92 LYS A O 1
ATOM 716 N N . VAL A 1 93 ? -33.294 9.596 1.688 1.00 39.31 93 VAL A N 1
ATOM 717 C CA . VAL A 1 93 ? -33.789 10.385 0.561 1.00 39.31 93 VAL A CA 1
ATOM 718 C C . VAL A 1 93 ? -34.757 11.401 1.164 1.00 39.31 93 VAL A C 1
ATOM 720 O O . VAL A 1 93 ? -35.916 11.094 1.426 1.00 39.31 93 VAL A O 1
ATOM 723 N N . VAL A 1 94 ? -34.261 12.599 1.465 1.00 35.88 94 VAL A N 1
ATOM 724 C CA . VAL A 1 94 ? -35.125 13.760 1.654 1.00 35.88 94 VAL A CA 1
ATOM 725 C C . VAL A 1 94 ? -35.393 14.291 0.252 1.00 35.88 94 VAL A C 1
ATOM 727 O O . VAL A 1 94 ? -34.580 15.000 -0.333 1.00 35.88 94 VAL A O 1
ATOM 730 N N . MET A 1 95 ? -36.526 13.873 -0.312 1.00 36.88 95 MET A N 1
ATOM 731 C CA . MET A 1 95 ? -37.157 14.554 -1.438 1.00 36.88 95 MET A CA 1
ATOM 732 C C . MET A 1 95 ? -37.545 15.961 -0.970 1.00 36.88 95 MET A C 1
ATOM 734 O O . MET A 1 95 ? -38.630 16.168 -0.439 1.00 36.88 95 MET A O 1
ATOM 738 N N . THR A 1 96 ? -36.662 16.936 -1.150 1.00 39.78 96 THR A N 1
ATOM 739 C CA . THR A 1 96 ? -37.056 18.346 -1.223 1.00 39.78 96 THR A CA 1
ATOM 740 C C . THR A 1 96 ? -36.893 18.766 -2.667 1.00 39.78 96 THR A C 1
ATOM 742 O O . THR A 1 96 ? -35.799 19.093 -3.122 1.00 39.78 96 THR A O 1
ATOM 745 N N . GLY A 1 97 ? -37.991 18.661 -3.412 1.00 39.53 97 GLY A N 1
ATOM 746 C CA . GLY A 1 97 ? -38.064 19.163 -4.768 1.00 39.53 97 GLY A CA 1
ATOM 747 C C . GLY A 1 97 ? -37.929 20.680 -4.783 1.00 39.53 97 GLY A C 1
ATOM 748 O O . GLY A 1 97 ? -38.591 21.378 -4.023 1.00 39.53 97 GLY A O 1
ATOM 749 N N . THR A 1 98 ? -37.115 21.197 -5.693 1.00 36.50 98 THR A N 1
ATOM 750 C CA . THR A 1 98 ? -37.429 22.428 -6.421 1.00 36.50 98 THR A CA 1
ATOM 751 C C . THR A 1 98 ? -36.746 22.322 -7.777 1.00 36.50 98 THR A C 1
ATOM 753 O O . THR A 1 98 ? -35.523 22.332 -7.883 1.00 36.50 98 THR A O 1
ATOM 756 N N . ALA A 1 99 ? -37.558 22.131 -8.812 1.00 42.56 99 ALA A N 1
ATOM 757 C CA . ALA A 1 99 ? -37.131 22.187 -10.196 1.00 42.56 99 ALA A CA 1
ATOM 758 C C . ALA A 1 99 ? -36.732 23.626 -10.553 1.00 42.56 99 ALA A C 1
ATOM 760 O O . ALA A 1 99 ? -37.487 24.558 -10.291 1.00 42.56 99 ALA A O 1
ATOM 761 N N . ALA A 1 100 ? -35.587 23.795 -11.207 1.00 35.12 100 ALA A N 1
ATOM 762 C CA . ALA A 1 100 ? -35.278 24.993 -11.978 1.00 35.12 100 ALA A CA 1
ATOM 763 C C . ALA A 1 100 ? -34.605 24.560 -13.286 1.00 35.12 100 ALA A C 1
ATOM 765 O O . ALA A 1 100 ? -33.386 24.532 -13.414 1.00 35.12 100 ALA A O 1
ATOM 766 N N . CYS A 1 101 ? -35.437 24.160 -14.249 1.00 36.62 101 CYS A N 1
ATOM 767 C CA . CYS A 1 101 ? -35.053 24.103 -15.653 1.00 36.62 101 CYS A CA 1
ATOM 768 C C . CYS A 1 101 ? -35.064 25.540 -16.184 1.00 36.62 101 CYS A C 1
ATOM 770 O O . CYS A 1 101 ? -36.132 26.106 -16.405 1.00 36.62 101 CYS A O 1
ATOM 772 N N . THR A 1 102 ? -33.898 26.144 -16.382 1.00 44.09 102 THR A N 1
ATOM 773 C CA . THR A 1 102 ? -33.760 27.370 -17.173 1.00 44.09 102 THR A CA 1
ATOM 774 C C . THR A 1 102 ? -33.289 26.983 -18.568 1.00 44.09 102 THR A C 1
ATOM 776 O O . THR A 1 102 ? -32.135 26.627 -18.784 1.00 44.09 102 THR A O 1
ATOM 779 N N . GLY A 1 103 ? -34.217 26.996 -19.524 1.00 37.72 103 GLY A N 1
ATOM 780 C CA . GLY A 1 103 ? -33.890 26.848 -20.938 1.00 37.72 103 GLY A CA 1
ATOM 781 C C . GLY A 1 103 ? -33.266 28.114 -21.523 1.00 37.72 103 GLY A C 1
ATOM 782 O O . GLY A 1 103 ? -33.456 29.202 -20.985 1.00 37.72 103 GLY A O 1
ATOM 783 N N . ARG A 1 104 ? -32.607 27.979 -22.680 1.00 33.59 104 ARG A N 1
ATOM 784 C CA . ARG A 1 104 ? -32.896 28.817 -23.855 1.00 33.59 104 ARG A CA 1
ATOM 785 C C . ARG A 1 104 ? -32.263 28.245 -25.125 1.00 33.59 104 ARG A C 1
ATOM 787 O O . ARG A 1 104 ? -31.068 27.984 -25.170 1.00 33.59 104 ARG A O 1
ATOM 794 N N . VAL A 1 105 ? -33.126 28.082 -26.120 1.00 39.91 105 VAL A N 1
ATOM 795 C CA . VAL A 1 105 ? -32.888 27.761 -27.536 1.00 39.91 105 VAL A CA 1
ATOM 796 C C . VAL A 1 105 ? -32.633 29.088 -28.283 1.00 39.91 105 VAL A C 1
ATOM 798 O O . VAL A 1 105 ? -33.051 30.143 -27.785 1.00 39.91 105 VAL A O 1
ATOM 801 N N . PRO A 1 106 ? -31.919 29.075 -29.416 1.00 54.62 106 PRO A N 1
ATOM 802 C CA . PRO A 1 106 ? -32.621 29.278 -30.692 1.00 54.62 106 PRO A CA 1
ATOM 803 C C . PRO A 1 106 ? -32.498 28.098 -31.662 1.00 54.62 106 PRO A C 1
ATOM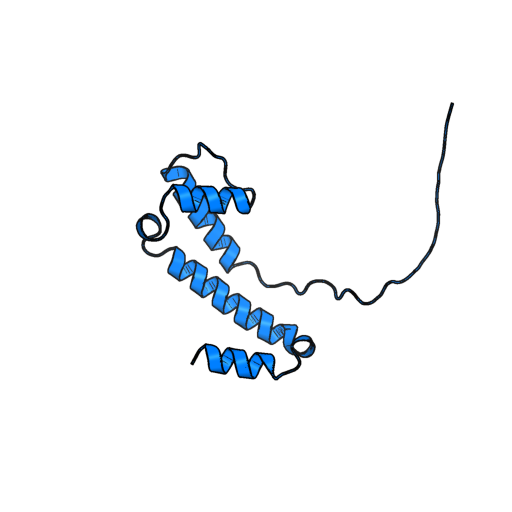 805 O O . PRO A 1 106 ? -31.483 27.369 -31.600 1.00 54.62 106 PRO A O 1
#

pLDDT: mean 71.14, std 20.36, range [33.59, 93.5]

Sequence (106 aa):
MAMAIVQALCDTDLAAQDTQLAAATGSLKRGIKHAGQLHLGEQFPHDTRVATLIAVQRGWTDMEPLASKKQFKWYLEEYGKKTFTSLPRVGKVVMTGTAACTGRVP